Protein AF-A0A7T8KH53-F1 (afdb_monomer)

Organism: Caligus rogercresseyi (NCBI:txid217165)

Mean predicted aligned error: 12.54 Å

Structure (mmCIF, N/CA/C/O backbone):
data_AF-A0A7T8KH53-F1
#
_entry.id   AF-A0A7T8KH53-F1
#
loop_
_atom_site.group_PDB
_atom_site.id
_atom_site.type_symbol
_atom_site.label_atom_id
_atom_site.label_alt_id
_atom_site.label_comp_id
_atom_site.label_asym_id
_atom_site.label_entity_id
_atom_site.label_seq_id
_atom_site.pdbx_PDB_ins_code
_atom_site.Cartn_x
_atom_site.Cartn_y
_atom_site.Cartn_z
_atom_site.occupancy
_atom_site.B_iso_or_equiv
_atom_site.auth_seq_id
_atom_site.auth_comp_id
_atom_site.auth_asym_id
_atom_site.auth_atom_id
_atom_site.pdbx_PDB_model_num
ATOM 1 N N . MET A 1 1 ? 14.281 16.843 -13.886 1.00 49.25 1 MET A N 1
ATOM 2 C CA . MET A 1 1 ? 14.155 15.600 -13.097 1.00 49.25 1 MET A CA 1
ATOM 3 C C . MET A 1 1 ? 15.236 14.638 -13.571 1.00 49.25 1 MET A C 1
ATOM 5 O O . MET A 1 1 ? 15.141 14.172 -14.698 1.00 49.25 1 MET A O 1
ATOM 9 N N . GLN A 1 2 ? 16.293 14.413 -12.788 1.00 57.62 2 GLN A N 1
ATOM 10 C CA . GLN A 1 2 ? 17.301 13.381 -13.072 1.00 57.62 2 GLN A CA 1
ATOM 11 C C . GLN A 1 2 ? 17.105 12.247 -12.063 1.00 57.62 2 GLN A C 1
ATOM 13 O O . GLN A 1 2 ? 17.043 12.505 -10.863 1.00 57.62 2 GLN A O 1
ATOM 18 N N . LEU A 1 3 ? 16.961 11.013 -12.547 1.00 56.81 3 LEU A N 1
ATOM 19 C CA . LEU A 1 3 ? 16.919 9.825 -11.695 1.00 56.81 3 LEU A CA 1
ATOM 20 C C . LEU A 1 3 ? 18.320 9.567 -11.130 1.00 56.81 3 LEU A C 1
ATOM 22 O O . LEU A 1 3 ? 19.301 9.596 -11.881 1.00 56.81 3 LEU A O 1
ATOM 26 N N . LYS A 1 4 ? 18.409 9.313 -9.819 1.00 69.56 4 LYS A N 1
ATOM 27 C CA . LYS A 1 4 ? 19.651 8.847 -9.187 1.00 69.56 4 LYS A CA 1
ATOM 28 C C . LYS A 1 4 ? 20.097 7.531 -9.833 1.00 69.56 4 LYS A C 1
ATOM 30 O O . LYS A 1 4 ? 19.273 6.772 -10.342 1.00 69.56 4 LYS A O 1
ATOM 35 N N . GLU A 1 5 ? 21.400 7.261 -9.819 1.00 64.56 5 GLU A N 1
ATOM 36 C CA . GLU A 1 5 ? 21.990 6.095 -10.498 1.00 64.56 5 GLU A CA 1
ATOM 37 C C . GLU A 1 5 ? 21.443 4.748 -10.023 1.00 64.56 5 GLU A C 1
ATOM 39 O O . GLU A 1 5 ? 21.318 3.822 -10.820 1.00 64.56 5 GLU A O 1
ATOM 44 N N . GLU A 1 6 ? 21.008 4.688 -8.769 1.00 61.25 6 GLU A N 1
ATOM 45 C CA . GLU A 1 6 ? 20.361 3.534 -8.142 1.00 61.25 6 GLU A CA 1
ATOM 46 C C . GLU A 1 6 ? 18.960 3.202 -8.693 1.00 61.25 6 GLU A C 1
ATOM 48 O O . GLU A 1 6 ? 18.494 2.081 -8.524 1.00 61.25 6 GLU A O 1
ATOM 53 N N . PHE A 1 7 ? 18.315 4.120 -9.425 1.00 59.84 7 PHE A N 1
ATOM 54 C CA . PHE A 1 7 ? 16.985 3.922 -10.023 1.00 59.84 7 PHE A CA 1
ATOM 55 C C . PHE A 1 7 ? 17.012 3.760 -11.551 1.00 59.84 7 PHE A C 1
ATOM 57 O O . PHE A 1 7 ? 15.979 3.877 -12.211 1.00 59.84 7 PHE A O 1
ATOM 64 N N . ARG A 1 8 ? 18.188 3.520 -12.149 1.00 66.19 8 ARG A N 1
ATOM 65 C CA . ARG A 1 8 ? 18.314 3.322 -13.607 1.00 66.19 8 ARG A CA 1
ATOM 66 C C . ARG A 1 8 ? 17.876 1.934 -14.082 1.00 66.19 8 ARG A C 1
ATOM 68 O O . ARG A 1 8 ? 17.735 1.731 -15.285 1.00 66.19 8 ARG A O 1
ATOM 75 N N . THR A 1 9 ? 17.646 0.992 -13.172 1.00 75.69 9 THR A N 1
ATOM 76 C CA . THR A 1 9 ? 17.060 -0.316 -13.479 1.00 75.69 9 THR A CA 1
ATOM 77 C C . THR A 1 9 ? 15.564 -0.303 -13.181 1.00 75.69 9 THR A C 1
ATOM 79 O O . THR A 1 9 ? 15.124 0.204 -12.148 1.00 75.69 9 THR A O 1
ATOM 82 N N . TYR A 1 10 ? 14.774 -0.870 -14.098 1.00 78.12 10 TYR A N 1
ATOM 83 C CA . TYR A 1 10 ? 13.314 -0.918 -13.978 1.00 78.12 10 TYR A CA 1
ATOM 84 C C . TYR A 1 10 ? 12.874 -1.549 -12.650 1.00 78.12 10 TYR A C 1
ATOM 86 O O . TYR A 1 10 ? 12.017 -0.993 -11.970 1.00 78.12 10 TYR A O 1
ATOM 94 N N . ASP A 1 11 ? 13.517 -2.643 -12.232 1.00 75.94 11 ASP A N 1
ATOM 95 C CA . ASP A 1 11 ? 13.201 -3.331 -10.977 1.00 75.94 11 ASP A CA 1
ATOM 96 C C . ASP A 1 11 ? 13.425 -2.466 -9.730 1.00 75.94 11 ASP A C 1
ATOM 98 O O . ASP A 1 11 ? 12.620 -2.512 -8.801 1.00 75.94 11 ASP A O 1
ATOM 102 N N . ALA A 1 12 ? 14.490 -1.657 -9.696 1.00 75.81 12 ALA A N 1
ATOM 103 C CA . ALA A 1 12 ? 14.778 -0.793 -8.552 1.00 75.81 12 ALA A CA 1
ATOM 104 C C . ALA A 1 12 ? 13.771 0.357 -8.457 1.00 75.81 12 ALA A C 1
ATOM 106 O O . ALA A 1 12 ? 13.210 0.608 -7.391 1.00 75.81 12 ALA A O 1
ATOM 107 N N . LEU A 1 13 ? 13.481 1.008 -9.587 1.00 82.44 13 LEU A N 1
ATOM 108 C CA . LEU A 1 13 ? 12.489 2.079 -9.638 1.00 82.44 13 LEU A CA 1
ATOM 109 C C . LEU A 1 13 ? 11.079 1.559 -9.331 1.00 82.44 13 LEU A C 1
ATOM 111 O O . LEU A 1 13 ? 10.314 2.222 -8.634 1.00 82.44 13 LEU A O 1
ATOM 115 N N . ARG A 1 14 ? 10.729 0.368 -9.828 1.00 82.94 14 ARG A N 1
ATOM 116 C CA . ARG A 1 14 ? 9.413 -0.226 -9.595 1.00 82.94 14 ARG A CA 1
ATOM 117 C C . ARG A 1 14 ? 9.222 -0.625 -8.135 1.00 82.94 14 ARG A C 1
ATOM 119 O O . ARG A 1 14 ? 8.161 -0.354 -7.584 1.00 82.94 14 ARG A O 1
ATOM 126 N N . ARG A 1 15 ? 10.245 -1.196 -7.490 1.00 81.06 15 ARG A N 1
ATOM 127 C CA . ARG A 1 15 ? 10.205 -1.482 -6.047 1.00 81.06 15 ARG A CA 1
ATOM 128 C C . ARG A 1 15 ? 10.028 -0.217 -5.217 1.00 81.06 15 ARG A C 1
ATOM 130 O O . ARG A 1 15 ? 9.221 -0.224 -4.296 1.00 81.06 15 ARG A O 1
ATO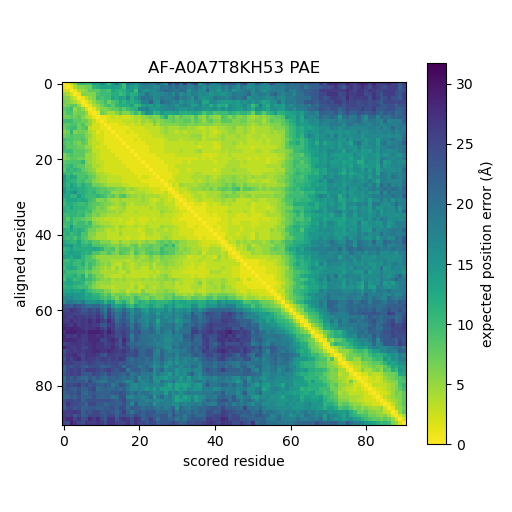M 137 N N . GLU A 1 16 ? 10.738 0.855 -5.560 1.00 82.81 16 GLU A N 1
ATOM 138 C CA . GLU A 1 16 ? 10.605 2.147 -4.880 1.00 82.81 16 GLU A CA 1
ATOM 139 C C . GLU A 1 16 ? 9.193 2.724 -5.042 1.00 82.81 16 GLU A C 1
ATOM 141 O O . GLU A 1 16 ? 8.565 3.145 -4.074 1.00 82.81 16 GLU A O 1
ATOM 146 N N . HIS A 1 17 ? 8.657 2.679 -6.261 1.00 87.50 17 HIS A N 1
ATOM 147 C CA . HIS A 1 17 ? 7.297 3.118 -6.549 1.00 87.50 17 HIS A CA 1
ATOM 148 C C . HIS A 1 17 ? 6.247 2.317 -5.761 1.00 87.50 17 HIS A C 1
ATOM 150 O O . HIS A 1 17 ? 5.371 2.903 -5.125 1.00 87.50 17 HIS A O 1
ATOM 156 N N . ASP A 1 18 ? 6.343 0.984 -5.761 1.00 86.81 18 ASP A N 1
ATOM 157 C CA . ASP A 1 18 ? 5.430 0.128 -5.000 1.00 86.81 18 ASP A CA 1
ATOM 158 C C . ASP A 1 18 ? 5.527 0.403 -3.492 1.00 86.81 18 ASP A C 1
ATOM 160 O O . ASP A 1 18 ? 4.505 0.499 -2.813 1.00 86.81 18 ASP A O 1
ATOM 164 N N . MET A 1 19 ? 6.747 0.571 -2.971 1.00 83.62 19 MET A N 1
ATOM 165 C CA . MET A 1 19 ? 6.993 0.888 -1.564 1.00 83.62 19 MET A CA 1
ATOM 166 C C . MET A 1 19 ? 6.347 2.216 -1.164 1.00 83.62 19 MET A C 1
ATOM 168 O O . MET A 1 19 ? 5.672 2.272 -0.138 1.00 83.62 19 MET A O 1
ATOM 172 N N . GLN A 1 20 ? 6.472 3.260 -1.989 1.00 86.25 20 GLN A N 1
ATOM 173 C CA . GLN A 1 20 ? 5.831 4.551 -1.727 1.00 86.25 20 GLN A CA 1
ATOM 174 C C . GLN A 1 20 ? 4.303 4.444 -1.710 1.00 86.25 20 GLN A C 1
ATOM 176 O O . GLN A 1 20 ? 3.657 5.025 -0.839 1.00 86.25 20 GLN A O 1
ATOM 181 N N . ILE A 1 21 ? 3.705 3.668 -2.618 1.00 87.50 21 ILE A N 1
ATOM 182 C CA . ILE A 1 21 ? 2.251 3.457 -2.622 1.00 87.50 21 ILE A CA 1
ATOM 183 C C . ILE A 1 21 ? 1.798 2.733 -1.346 1.00 87.50 21 ILE A C 1
ATOM 185 O O . ILE A 1 21 ? 0.815 3.141 -0.721 1.00 87.50 21 ILE A O 1
ATOM 189 N N . VAL A 1 22 ? 2.514 1.680 -0.938 1.00 84.69 22 VAL A N 1
ATOM 190 C CA . VAL A 1 22 ? 2.210 0.933 0.292 1.00 84.69 22 VAL A CA 1
ATOM 191 C C . VAL A 1 22 ? 2.360 1.825 1.523 1.00 84.69 22 VAL A C 1
ATOM 193 O O . VAL A 1 22 ? 1.518 1.774 2.422 1.00 84.69 22 VAL A O 1
ATOM 196 N N . GLN A 1 23 ? 3.384 2.679 1.552 1.00 82.19 23 GLN A N 1
ATOM 197 C CA . GLN A 1 23 ? 3.601 3.642 2.625 1.00 82.19 23 GLN A CA 1
ATOM 198 C C . GLN A 1 23 ? 2.443 4.642 2.722 1.00 82.19 23 GLN A C 1
ATOM 200 O O . GLN A 1 23 ? 1.867 4.785 3.796 1.00 82.19 23 GLN A O 1
ATOM 205 N N . ILE A 1 24 ? 2.024 5.255 1.609 1.00 83.88 24 ILE A N 1
ATOM 206 C CA . ILE A 1 24 ? 0.885 6.189 1.580 1.00 83.88 24 ILE A CA 1
ATOM 207 C C . ILE A 1 24 ? -0.400 5.501 2.053 1.00 83.88 24 ILE A C 1
ATOM 209 O O . ILE A 1 24 ? -1.162 6.071 2.834 1.00 83.88 24 ILE A O 1
ATOM 213 N N . ALA A 1 25 ? -0.655 4.268 1.608 1.00 83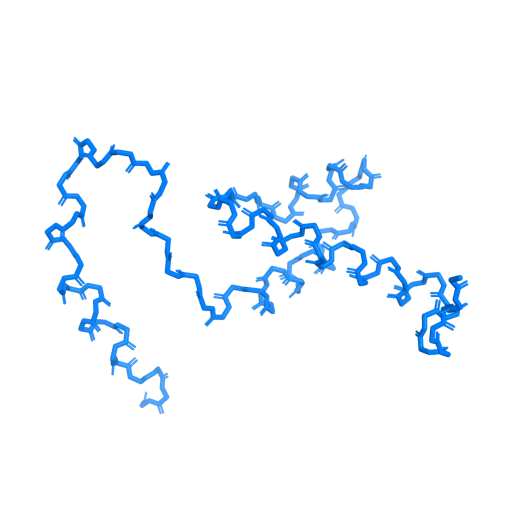.56 25 ALA A N 1
ATOM 214 C CA . ALA A 1 25 ? -1.812 3.501 2.058 1.00 83.56 25 ALA A CA 1
ATOM 215 C C . ALA A 1 25 ? -1.752 3.212 3.566 1.00 83.56 25 ALA A C 1
ATOM 217 O O . ALA A 1 25 ? -2.752 3.383 4.263 1.00 83.56 25 ALA A O 1
ATOM 218 N N . THR A 1 26 ? -0.576 2.853 4.081 1.00 78.31 26 THR A N 1
ATOM 219 C CA . THR A 1 26 ? -0.352 2.603 5.512 1.00 78.31 26 THR A CA 1
ATOM 220 C C . THR A 1 26 ? -0.546 3.877 6.340 1.00 78.31 26 THR A C 1
ATOM 222 O O . THR A 1 26 ? -1.257 3.846 7.343 1.00 78.31 26 THR A O 1
ATOM 225 N N . GLU A 1 27 ? -0.006 5.013 5.893 1.00 79.00 27 GLU A N 1
ATOM 226 C CA . GLU A 1 27 ? -0.195 6.338 6.506 1.00 79.00 27 GLU A CA 1
ATOM 227 C C . GLU A 1 27 ? -1.663 6.795 6.456 1.00 79.00 27 GLU A C 1
ATOM 229 O O . GLU A 1 27 ? -2.169 7.416 7.392 1.00 79.00 27 GLU A O 1
ATOM 234 N N . ALA A 1 28 ? -2.388 6.435 5.394 1.00 77.50 28 ALA A N 1
ATOM 235 C CA . ALA A 1 28 ? -3.825 6.661 5.281 1.00 77.50 28 ALA A CA 1
ATOM 236 C C . ALA A 1 28 ? -4.667 5.718 6.167 1.00 77.50 28 ALA A C 1
ATOM 238 O O . ALA A 1 28 ? -5.876 5.936 6.294 1.00 77.50 28 ALA A O 1
ATOM 239 N N . GLY A 1 29 ? -4.052 4.702 6.786 1.00 73.31 29 GLY A N 1
ATOM 240 C CA . GLY A 1 29 ? -4.712 3.694 7.618 1.00 73.31 29 GLY A CA 1
ATOM 241 C C . GLY A 1 29 ? -5.378 2.558 6.831 1.00 73.31 29 GLY A C 1
ATOM 242 O O . GLY A 1 29 ? -6.196 1.827 7.387 1.00 73.31 29 GLY A O 1
ATOM 243 N N . LEU A 1 30 ? -5.058 2.398 5.544 1.00 78.44 30 LEU A N 1
ATOM 244 C CA . LEU A 1 30 ? -5.565 1.324 4.693 1.00 78.44 30 LEU A CA 1
ATOM 245 C C . LEU A 1 30 ? -4.705 0.070 4.869 1.00 78.44 30 LEU A C 1
ATOM 247 O O . LEU A 1 30 ? -3.533 0.043 4.496 1.00 78.44 30 LEU A O 1
ATOM 251 N N . ARG A 1 31 ? -5.299 -1.001 5.403 1.00 78.75 31 ARG A N 1
ATOM 252 C CA . ARG A 1 31 ? -4.656 -2.320 5.465 1.00 78.75 31 ARG A CA 1
ATOM 253 C C . ARG A 1 31 ? -5.128 -3.181 4.301 1.00 78.75 31 ARG A C 1
ATOM 255 O O . ARG A 1 31 ? -6.247 -3.682 4.314 1.00 78.75 31 ARG A O 1
ATOM 262 N N . ILE A 1 32 ? -4.265 -3.332 3.303 1.00 83.31 32 ILE A N 1
ATOM 263 C CA . ILE A 1 32 ? -4.506 -4.132 2.097 1.00 83.31 32 ILE A CA 1
ATOM 264 C C . ILE A 1 32 ? -3.593 -5.361 2.151 1.00 83.31 32 ILE A C 1
ATOM 266 O O . ILE A 1 32 ? -2.414 -5.250 2.498 1.00 83.31 32 ILE A O 1
ATOM 270 N N . ALA A 1 33 ? -4.137 -6.538 1.843 1.00 83.69 33 ALA A N 1
ATOM 271 C CA . ALA A 1 33 ? -3.390 -7.791 1.908 1.00 83.69 33 ALA A CA 1
ATOM 272 C C . ALA A 1 33 ? -2.389 -7.938 0.733 1.00 83.69 33 ALA A C 1
ATOM 274 O O . ALA A 1 33 ? -2.605 -7.357 -0.334 1.00 83.69 33 ALA A O 1
ATOM 275 N N . PRO A 1 34 ? -1.288 -8.707 0.883 1.00 81.31 34 PRO A N 1
ATOM 276 C CA . PRO A 1 34 ? -0.254 -8.831 -0.154 1.00 81.31 34 PRO A CA 1
ATOM 277 C C . PRO A 1 34 ? -0.769 -9.350 -1.508 1.00 81.31 34 PRO A C 1
ATOM 279 O O . PRO A 1 34 ? -0.272 -8.966 -2.563 1.00 81.31 34 PRO A O 1
ATOM 282 N N . ASP A 1 35 ? -1.771 -10.226 -1.487 1.00 83.81 35 ASP A N 1
ATOM 283 C CA . ASP A 1 35 ? -2.465 -10.744 -2.669 1.00 83.81 35 ASP A CA 1
ATOM 284 C C . ASP A 1 35 ? -3.344 -9.680 -3.343 1.00 83.81 35 ASP A C 1
ATOM 286 O O . ASP A 1 35 ? -3.346 -9.574 -4.569 1.00 83.81 35 ASP A O 1
ATOM 290 N N . GLN A 1 36 ? -4.026 -8.840 -2.558 1.00 87.62 36 GLN A N 1
ATOM 291 C CA . GLN A 1 36 ? -4.818 -7.723 -3.080 1.00 87.62 36 GLN A CA 1
ATOM 292 C C . GLN A 1 36 ? -3.936 -6.661 -3.732 1.00 87.62 36 GLN A C 1
ATOM 294 O O . GLN A 1 36 ? -4.272 -6.147 -4.791 1.00 87.62 36 GLN A O 1
ATOM 299 N N . TRP A 1 37 ? -2.789 -6.365 -3.134 1.00 88.81 37 TRP A N 1
ATOM 300 C CA . TRP A 1 37 ? -1.789 -5.470 -3.705 1.00 88.81 37 TRP A CA 1
ATOM 301 C C . TRP A 1 37 ? -1.181 -5.999 -5.005 1.00 88.81 37 TRP A C 1
ATOM 303 O O . TRP A 1 37 ? -1.013 -5.230 -5.948 1.00 88.81 37 TRP A O 1
ATOM 313 N N . SER A 1 38 ? -0.877 -7.301 -5.073 1.00 87.44 38 SER A N 1
ATOM 314 C CA . SER A 1 38 ? -0.430 -7.949 -6.313 1.00 87.44 38 SER A CA 1
ATOM 315 C C . SER A 1 38 ? -1.474 -7.752 -7.420 1.00 87.44 38 SER A C 1
ATOM 317 O O . SER A 1 38 ? -1.148 -7.291 -8.511 1.00 87.44 38 SER A O 1
ATOM 319 N N . SER A 1 39 ? -2.752 -7.973 -7.105 1.00 87.38 39 SER A N 1
ATOM 320 C CA . SER A 1 39 ? -3.853 -7.736 -8.044 1.00 87.38 39 SER A CA 1
ATOM 321 C C . SER A 1 39 ? -4.001 -6.252 -8.420 1.00 87.38 39 SER A C 1
ATOM 323 O O . SER A 1 39 ? -4.191 -5.919 -9.586 1.00 87.38 39 SER A O 1
ATOM 325 N N . LEU A 1 40 ? -3.843 -5.337 -7.461 1.00 88.31 40 LEU A N 1
ATOM 326 C CA . LEU A 1 40 ? -4.042 -3.897 -7.655 1.00 88.31 40 LEU A CA 1
ATOM 327 C C . LEU A 1 40 ? -2.921 -3.236 -8.470 1.00 88.31 40 LEU A C 1
ATOM 329 O O . LEU A 1 40 ? -3.198 -2.369 -9.295 1.00 88.31 40 LEU A O 1
ATOM 333 N N . LEU A 1 41 ? -1.665 -3.631 -8.246 1.00 86.56 41 LEU A N 1
ATOM 334 C CA . LEU A 1 41 ? -0.497 -3.027 -8.898 1.00 86.56 41 LEU A CA 1
ATOM 335 C C . LEU A 1 41 ? -0.060 -3.765 -10.168 1.00 86.56 41 LEU A C 1
ATOM 337 O O . LEU A 1 41 ? 0.545 -3.144 -11.048 1.00 86.56 41 LEU A O 1
ATOM 341 N N . TYR A 1 42 ? -0.343 -5.066 -10.257 1.00 85.62 42 TYR A N 1
ATOM 342 C CA . TYR A 1 42 ? 0.156 -5.939 -11.324 1.00 85.62 42 TYR A CA 1
ATOM 343 C C . TYR A 1 42 ? -0.939 -6.727 -12.053 1.00 85.62 42 TYR A C 1
ATOM 345 O O . TYR A 1 42 ? -0.672 -7.270 -13.121 1.00 85.62 42 TYR A O 1
ATOM 353 N N . GLY A 1 43 ? -2.172 -6.780 -11.536 1.00 87.81 43 GLY A N 1
ATOM 354 C CA . GLY A 1 43 ? -3.257 -7.564 -12.141 1.00 87.81 43 GLY A CA 1
ATOM 355 C C . GLY A 1 43 ? -3.062 -9.080 -12.035 1.00 87.81 43 GLY A C 1
ATOM 356 O O . GLY A 1 43 ? -3.777 -9.836 -12.690 1.00 87.81 43 GLY A O 1
ATOM 357 N N . ASP A 1 44 ? -2.101 -9.533 -11.225 1.00 88.25 44 ASP A N 1
ATOM 358 C CA . ASP A 1 44 ? -1.755 -10.940 -11.041 1.00 88.25 44 ASP A CA 1
ATOM 359 C C . ASP A 1 44 ? -1.558 -11.288 -9.558 1.00 88.25 44 ASP A C 1
ATOM 361 O O . ASP A 1 44 ? -1.616 -10.428 -8.681 1.00 88.25 44 ASP A O 1
ATOM 365 N N . THR A 1 45 ? -1.309 -12.563 -9.261 1.00 81.69 45 THR A N 1
ATOM 366 C CA . THR A 1 45 ? -0.948 -13.042 -7.913 1.00 81.69 45 THR A CA 1
ATOM 367 C C . THR A 1 45 ? 0.527 -13.431 -7.791 1.00 81.69 45 THR A C 1
ATOM 369 O O . THR A 1 45 ? 0.930 -14.004 -6.778 1.00 81.69 45 THR A O 1
ATOM 372 N N . HIS A 1 46 ? 1.337 -13.173 -8.821 1.00 81.81 46 HIS A N 1
ATOM 373 C CA . HIS A 1 46 ? 2.731 -13.612 -8.883 1.00 81.81 46 HIS A CA 1
ATOM 374 C C . HIS A 1 46 ? 3.642 -12.711 -8.036 1.00 81.81 46 HIS A C 1
ATOM 376 O O . HIS A 1 46 ? 4.610 -13.178 -7.438 1.00 81.81 46 HIS A O 1
ATOM 382 N N . HIS A 1 47 ? 3.273 -11.438 -7.886 1.00 82.69 47 HIS A N 1
ATOM 383 C CA . HIS A 1 47 ? 4.020 -10.441 -7.114 1.00 82.69 47 HIS A CA 1
ATOM 384 C C . HIS A 1 47 ? 3.662 -10.423 -5.617 1.00 82.69 47 HIS A C 1
ATOM 386 O O . HIS A 1 47 ? 4.124 -9.560 -4.866 1.00 82.69 47 HIS A O 1
ATOM 392 N N . LYS A 1 48 ? 2.891 -11.413 -5.146 1.00 83.81 48 LYS A N 1
ATOM 393 C CA . LYS A 1 48 ? 2.495 -11.558 -3.737 1.00 83.81 48 LYS A CA 1
ATOM 394 C C . LYS A 1 48 ? 3.695 -11.613 -2.786 1.00 83.81 48 LYS A C 1
ATOM 396 O O . LYS A 1 48 ? 3.656 -10.985 -1.733 1.00 83.81 48 LYS A O 1
ATOM 401 N N . SER A 1 49 ? 4.747 -12.357 -3.132 1.00 83.56 49 SER A N 1
ATOM 402 C CA . SER A 1 49 ? 5.935 -12.509 -2.273 1.00 83.56 49 SER A CA 1
ATOM 403 C C . SER A 1 49 ? 6.725 -11.204 -2.149 1.00 83.56 49 SER A C 1
ATOM 405 O O . SER A 1 49 ? 7.104 -10.818 -1.045 1.00 83.56 49 SER A O 1
ATOM 407 N N . GLN A 1 50 ? 6.909 -10.488 -3.264 1.00 82.44 50 GLN A N 1
ATOM 408 C CA . GLN A 1 50 ? 7.523 -9.160 -3.287 1.00 82.44 50 GLN A CA 1
ATOM 409 C C . GLN A 1 50 ? 6.742 -8.197 -2.396 1.00 82.44 50 GLN A C 1
ATOM 411 O O . GLN A 1 50 ? 7.319 -7.515 -1.554 1.00 82.44 50 GLN A O 1
ATOM 416 N N . MET A 1 51 ? 5.421 -8.194 -2.533 1.00 84.19 51 MET A N 1
ATOM 417 C CA . MET A 1 51 ? 4.560 -7.340 -1.734 1.00 84.19 51 MET A CA 1
ATOM 418 C C . MET A 1 51 ? 4.565 -7.698 -0.249 1.00 84.19 51 MET A C 1
ATOM 420 O O . MET A 1 51 ? 4.529 -6.817 0.603 1.00 84.19 51 MET A O 1
ATOM 424 N N . GLN A 1 52 ? 4.643 -8.987 0.079 1.00 81.75 52 GLN A N 1
ATOM 425 C CA . GLN A 1 52 ? 4.753 -9.439 1.461 1.00 81.75 52 GLN A CA 1
ATOM 426 C C . GLN A 1 52 ? 6.023 -8.889 2.120 1.00 81.75 52 GLN A C 1
ATOM 428 O O . GLN A 1 52 ? 5.951 -8.409 3.246 1.00 81.75 52 GLN A O 1
ATOM 433 N N . ILE A 1 53 ? 7.155 -8.887 1.408 1.00 80.38 53 ILE A N 1
ATOM 434 C CA . ILE A 1 53 ? 8.402 -8.285 1.900 1.00 80.38 53 ILE A CA 1
ATOM 435 C C . ILE A 1 53 ? 8.240 -6.770 2.080 1.00 80.38 53 ILE A C 1
ATOM 437 O O . ILE A 1 53 ? 8.597 -6.256 3.136 1.00 80.38 53 ILE A O 1
ATOM 441 N N . ILE A 1 54 ? 7.666 -6.064 1.098 1.00 80.50 54 ILE A N 1
ATOM 442 C CA . ILE A 1 54 ? 7.435 -4.608 1.177 1.00 80.50 54 ILE A CA 1
ATOM 443 C C . ILE A 1 54 ? 6.573 -4.265 2.399 1.00 80.50 54 ILE A C 1
ATOM 445 O O . ILE A 1 54 ? 6.937 -3.393 3.186 1.00 80.50 54 ILE A O 1
ATOM 449 N N . LEU A 1 55 ? 5.480 -5.004 2.607 1.00 76.69 55 LEU A N 1
ATOM 450 C CA . LEU A 1 55 ?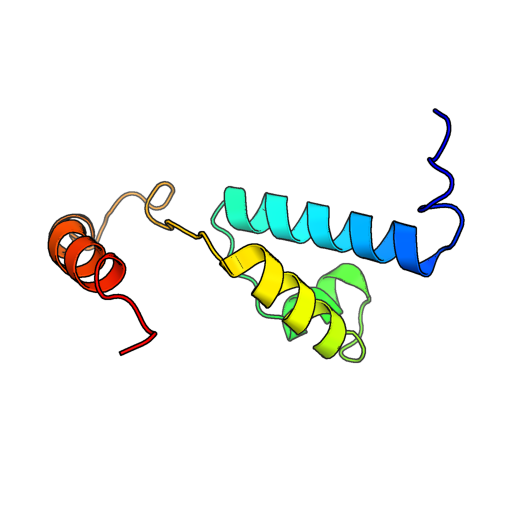 4.597 -4.833 3.757 1.00 76.69 55 LEU A CA 1
ATOM 451 C C . LEU A 1 55 ? 5.306 -5.113 5.082 1.00 76.69 55 LEU A C 1
ATOM 453 O O . LEU A 1 55 ? 5.111 -4.366 6.036 1.00 76.69 55 LEU A O 1
ATOM 457 N N . SER A 1 56 ? 6.134 -6.159 5.155 1.00 74.38 56 SER A N 1
ATOM 458 C CA . SER A 1 56 ? 6.929 -6.462 6.350 1.00 74.38 56 SER A CA 1
ATOM 459 C C . SER A 1 56 ? 7.937 -5.359 6.678 1.00 74.38 56 SER A C 1
ATOM 461 O O . SER A 1 56 ? 8.139 -5.068 7.853 1.00 74.38 56 SER A O 1
ATOM 463 N N . VAL A 1 57 ? 8.529 -4.716 5.666 1.00 69.94 57 VAL A N 1
ATOM 464 C CA . VAL A 1 57 ? 9.441 -3.575 5.853 1.00 69.94 57 VAL A CA 1
ATOM 465 C C . VAL A 1 57 ? 8.680 -2.328 6.319 1.00 69.94 57 VAL A C 1
ATOM 467 O O . VAL A 1 57 ? 9.139 -1.637 7.225 1.00 69.94 57 VAL A O 1
ATOM 470 N N . SER A 1 58 ? 7.493 -2.054 5.766 1.00 64.38 58 SER A N 1
ATOM 471 C CA . SER A 1 58 ? 6.683 -0.883 6.141 1.00 64.38 58 SER A CA 1
ATOM 472 C C . SER A 1 58 ? 5.901 -1.047 7.453 1.00 64.38 58 SER A C 1
ATOM 474 O O . SER A 1 58 ? 5.508 -0.061 8.072 1.00 64.38 58 SER A O 1
ATOM 476 N N . ALA A 1 59 ? 5.641 -2.281 7.895 1.00 58.28 59 ALA A N 1
ATOM 477 C CA . ALA A 1 59 ? 4.828 -2.565 9.081 1.00 58.28 59 ALA A CA 1
ATOM 478 C C . ALA A 1 59 ? 5.553 -2.323 10.419 1.00 58.28 59 ALA A C 1
ATOM 480 O O . ALA A 1 59 ? 4.902 -2.387 11.463 1.00 58.28 59 ALA A O 1
ATOM 481 N N . GLY A 1 60 ? 6.855 -2.011 10.403 1.00 49.91 60 GLY A N 1
ATOM 482 C CA . GLY A 1 60 ? 7.688 -1.838 11.600 1.00 49.91 60 GLY A CA 1
ATOM 483 C C . GLY A 1 60 ? 7.242 -0.750 12.589 1.00 49.91 60 GLY A C 1
ATOM 484 O O . GLY A 1 60 ? 7.748 -0.720 13.704 1.00 49.91 60 GLY A O 1
ATOM 485 N N . THR A 1 61 ? 6.290 0.123 12.238 1.00 46.94 61 THR A N 1
ATOM 486 C CA . THR A 1 61 ? 5.869 1.265 13.082 1.00 46.94 61 THR A CA 1
ATOM 487 C C . THR A 1 61 ? 4.382 1.644 12.949 1.00 46.94 61 THR A C 1
ATOM 489 O O . THR A 1 61 ? 4.001 2.805 13.091 1.00 46.94 61 THR A O 1
ATOM 492 N N . SER A 1 62 ? 3.479 0.697 12.672 1.00 44.78 62 SER A N 1
ATOM 493 C CA . SER A 1 62 ? 2.057 1.036 12.464 1.00 44.78 62 SER A CA 1
ATOM 494 C C . SER A 1 62 ? 1.258 1.244 13.765 1.00 44.78 62 SER A C 1
ATOM 496 O O . SER A 1 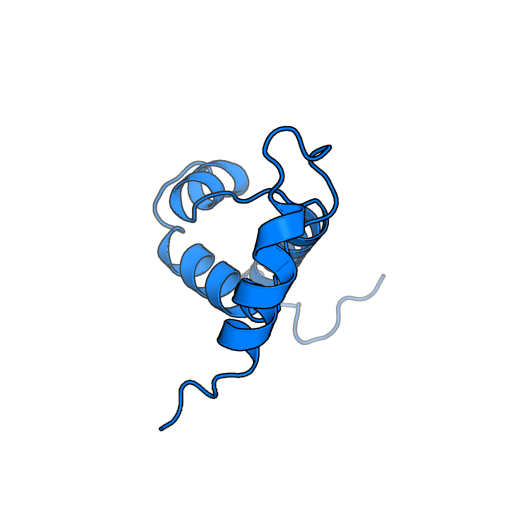62 ? 0.520 0.358 14.201 1.00 44.78 62 SER A O 1
ATOM 498 N N . HIS A 1 63 ? 1.303 2.462 14.315 1.00 42.97 63 HIS A N 1
ATOM 499 C CA . HIS A 1 63 ? 0.302 2.988 15.255 1.00 42.97 63 HIS A CA 1
ATOM 500 C C . HIS A 1 63 ? -1.006 3.293 14.502 1.00 42.97 63 HIS A C 1
ATOM 502 O O . HIS A 1 63 ? -1.247 4.391 14.011 1.00 42.97 63 HIS A O 1
ATOM 508 N N . CYS A 1 64 ? -1.870 2.291 14.383 1.00 45.16 64 CYS A N 1
ATOM 509 C CA . CYS A 1 64 ? -3.146 2.371 13.673 1.00 45.16 64 CYS A CA 1
ATOM 510 C C . CYS A 1 64 ? -4.294 2.712 14.646 1.00 45.16 64 CYS A C 1
ATOM 512 O O . CYS A 1 64 ? -5.097 1.845 14.976 1.00 45.16 64 CYS A O 1
ATOM 514 N N . VAL A 1 65 ? -4.385 3.960 15.127 1.00 46.41 65 VAL A N 1
ATOM 515 C CA . VAL A 1 65 ? -5.589 4.467 15.832 1.00 46.41 65 VAL A CA 1
ATOM 516 C C . VAL A 1 65 ? -5.772 5.970 15.579 1.00 46.41 65 VAL A C 1
ATOM 518 O O . VAL A 1 65 ? -5.618 6.773 16.500 1.00 46.41 65 VAL A O 1
ATOM 521 N N . THR A 1 66 ? -6.059 6.398 14.345 1.00 47.28 66 THR A N 1
ATOM 522 C CA . THR A 1 66 ? -6.384 7.824 14.099 1.00 47.28 66 THR A CA 1
ATOM 523 C C . THR A 1 66 ? -7.511 8.104 13.105 1.00 47.28 66 THR A C 1
ATOM 525 O O . THR A 1 66 ? -8.013 9.224 13.116 1.00 47.28 66 THR A O 1
ATOM 528 N N . LYS A 1 67 ? -7.978 7.147 12.283 1.00 48.22 67 LYS A N 1
ATOM 529 C CA . LYS A 1 67 ? -8.927 7.473 11.192 1.00 48.22 67 LYS A CA 1
ATOM 530 C C . LYS A 1 67 ? -10.198 6.628 11.102 1.00 48.22 67 LYS A C 1
ATOM 532 O O . LYS A 1 67 ? -10.850 6.581 10.064 1.00 48.22 67 LYS A O 1
ATOM 537 N N . THR A 1 68 ? -10.609 6.023 12.207 1.00 42.75 68 THR A N 1
ATOM 538 C CA . THR A 1 68 ? -11.970 5.502 12.356 1.00 42.75 68 THR A CA 1
ATOM 539 C C . THR A 1 68 ? -12.501 6.089 13.647 1.00 42.75 68 THR A C 1
ATOM 541 O O . THR A 1 68 ? -11.951 5.807 14.707 1.00 42.75 68 THR A O 1
ATOM 544 N N . GLY A 1 69 ? -13.487 6.988 13.545 1.00 45.22 69 GLY A N 1
ATOM 545 C CA . GLY A 1 69 ? -14.167 7.547 14.710 1.00 45.22 69 GLY A CA 1
ATOM 546 C C . GLY A 1 69 ? -14.614 6.391 15.586 1.00 45.22 69 GLY A C 1
ATOM 547 O O . GLY A 1 69 ? -15.380 5.564 15.114 1.00 45.22 69 GLY A O 1
ATOM 548 N N . ASP A 1 70 ? -14.025 6.311 16.776 1.00 45.81 70 ASP A N 1
ATOM 549 C CA . ASP A 1 70 ? -14.042 5.187 17.706 1.00 45.81 70 ASP A CA 1
ATOM 550 C C . ASP A 1 70 ? -15.492 4.796 18.067 1.00 45.81 70 ASP A C 1
ATOM 552 O O . ASP A 1 70 ? -16.091 5.426 18.940 1.00 45.81 70 ASP A O 1
ATOM 556 N N . PRO A 1 71 ? -16.105 3.792 17.401 1.00 53.12 71 PRO A N 1
ATOM 557 C CA . PRO A 1 71 ? -17.470 3.373 17.701 1.00 53.12 71 PRO A CA 1
ATOM 558 C C . PRO A 1 71 ? -17.486 2.257 18.759 1.00 53.12 71 PRO A C 1
ATOM 560 O O . PRO A 1 71 ? -18.553 1.794 19.150 1.00 53.12 71 PRO A O 1
ATOM 563 N N . GLY A 1 72 ? -16.305 1.791 19.190 1.00 60.22 72 GLY A N 1
ATOM 564 C CA . GLY A 1 72 ? -16.110 0.553 19.945 1.00 60.22 72 GLY A CA 1
ATOM 565 C C . GLY A 1 72 ? -15.325 0.704 21.249 1.00 60.22 72 GLY A C 1
ATOM 566 O O . GLY A 1 72 ? -14.927 -0.313 21.806 1.00 60.22 72 GLY A O 1
ATOM 567 N N . LYS A 1 73 ? -15.072 1.930 21.730 1.00 60.12 73 LYS A N 1
ATOM 568 C CA . LYS A 1 73 ? -14.210 2.223 22.893 1.00 60.12 73 LYS A CA 1
ATOM 569 C C . LYS A 1 73 ? -12.799 1.628 22.780 1.00 60.12 73 LYS A C 1
ATOM 571 O O . LYS A 1 73 ? -12.166 1.298 23.779 1.00 60.12 73 LYS A O 1
ATOM 576 N N . LEU A 1 74 ? -12.253 1.538 21.569 1.00 58.47 74 LEU A N 1
ATOM 577 C CA . LEU A 1 74 ? -10.900 1.008 21.326 1.00 58.47 74 LEU A CA 1
ATOM 578 C C . LEU A 1 74 ? -9.808 1.896 21.947 1.00 58.47 74 LEU A C 1
ATOM 580 O O . LEU A 1 74 ? -8.697 1.445 22.214 1.00 58.47 74 LEU A O 1
ATOM 584 N N . THR A 1 75 ? -10.146 3.147 22.251 1.00 62.12 75 THR A N 1
ATOM 585 C CA . THR A 1 75 ? -9.321 4.064 23.040 1.00 62.12 75 THR A CA 1
ATOM 586 C C . THR A 1 75 ? -9.033 3.532 24.455 1.00 62.12 75 THR A C 1
ATOM 588 O O . THR A 1 75 ? -7.953 3.799 24.974 1.00 62.12 75 THR A O 1
ATOM 591 N N . GLU A 1 76 ? -9.921 2.731 25.064 1.0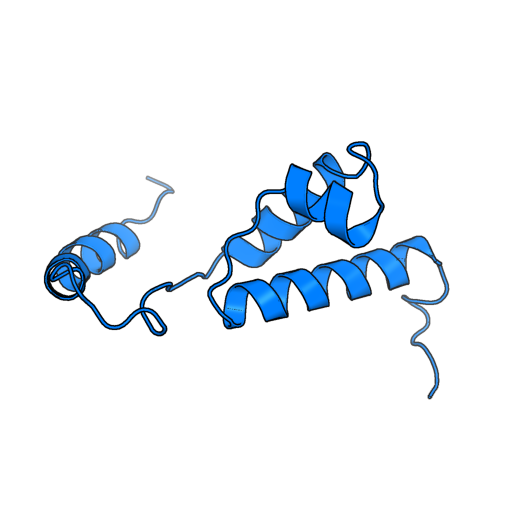0 67.19 76 GLU A N 1
ATOM 592 C CA . GLU A 1 76 ? -9.691 2.102 26.383 1.00 67.19 76 GLU A CA 1
ATOM 593 C C . GLU A 1 76 ? -8.642 0.974 26.330 1.00 67.19 76 GLU A C 1
ATOM 595 O O . GLU A 1 76 ? -8.027 0.658 27.344 1.00 67.19 76 GLU A O 1
ATOM 600 N N . LEU A 1 77 ? -8.379 0.407 25.146 1.00 63.75 77 LEU A N 1
ATOM 601 C CA . LEU A 1 77 ? -7.356 -0.626 24.924 1.00 63.75 77 LEU A CA 1
ATOM 602 C C . LEU A 1 77 ? -5.963 -0.045 24.644 1.00 63.75 77 LEU A C 1
ATOM 604 O O . LEU A 1 77 ? -4.982 -0.787 24.652 1.00 63.75 77 LEU A O 1
ATOM 608 N N . ARG A 1 78 ? -5.848 1.275 24.433 1.00 66.69 78 ARG A N 1
ATOM 609 C CA . ARG A 1 78 ? -4.554 1.964 24.283 1.00 66.69 78 ARG A CA 1
ATOM 610 C C . ARG A 1 78 ? -3.570 1.683 25.426 1.00 66.69 78 ARG A C 1
ATOM 612 O O . ARG A 1 78 ? -2.449 1.319 25.094 1.00 66.69 78 ARG A O 1
ATOM 619 N N . PRO A 1 79 ? -3.927 1.788 26.723 1.00 70.06 79 PRO A N 1
ATOM 620 C CA . PRO A 1 79 ? -2.990 1.476 27.807 1.00 70.06 79 PRO A CA 1
ATOM 621 C C . PRO A 1 79 ? -2.505 0.017 27.789 1.00 70.06 79 PRO A C 1
ATOM 623 O O . PRO A 1 79 ? -1.348 -0.244 28.100 1.00 70.06 79 PRO A O 1
ATOM 626 N N . SER A 1 80 ? -3.349 -0.938 27.385 1.00 69.50 80 SER A N 1
ATOM 627 C CA . SER A 1 80 ? -2.951 -2.348 27.257 1.00 69.50 80 SER A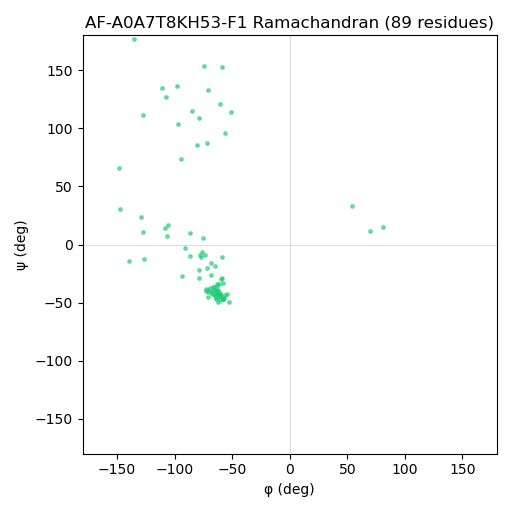 CA 1
ATOM 628 C C . SER A 1 80 ? -2.047 -2.597 26.045 1.00 69.50 80 SER A C 1
ATOM 630 O O . SER A 1 80 ? -1.111 -3.387 26.131 1.00 69.50 80 SER A O 1
ATOM 632 N N . LEU A 1 81 ? -2.310 -1.919 24.923 1.00 67.00 81 LEU A N 1
ATOM 633 C CA . LEU A 1 81 ? -1.476 -1.981 23.720 1.00 67.00 81 LEU A CA 1
ATOM 634 C C . LEU A 1 81 ? -0.113 -1.313 23.926 1.00 67.00 81 LEU A C 1
ATOM 636 O O . LEU A 1 81 ? 0.878 -1.827 23.425 1.00 67.00 81 LEU A O 1
ATOM 640 N N . ASP A 1 82 ? -0.058 -0.211 24.673 1.00 68.38 82 ASP A N 1
ATOM 641 C CA . ASP A 1 82 ? 1.184 0.481 25.033 1.00 68.38 82 ASP A CA 1
ATOM 642 C C . ASP A 1 82 ? 2.058 -0.387 25.950 1.00 68.38 82 ASP A C 1
ATOM 644 O O . ASP A 1 82 ? 3.247 -0.564 25.693 1.00 68.38 82 ASP A O 1
ATOM 648 N N . PHE A 1 83 ? 1.442 -1.048 26.941 1.00 73.50 83 PHE A N 1
ATOM 649 C CA . PHE A 1 83 ? 2.129 -2.036 27.774 1.00 73.50 83 PHE A CA 1
ATOM 650 C C . PHE A 1 83 ? 2.724 -3.177 26.939 1.00 73.50 83 PHE A C 1
ATOM 652 O O . PHE A 1 83 ? 3.890 -3.506 27.116 1.00 73.50 83 PHE A O 1
ATOM 659 N N . LEU A 1 84 ? 1.953 -3.750 26.006 1.00 67.69 84 LEU A N 1
ATOM 660 C CA . LEU A 1 84 ? 2.424 -4.814 25.110 1.00 67.69 84 LEU A CA 1
ATOM 661 C C . LEU A 1 84 ? 3.505 -4.335 24.130 1.00 67.69 84 LEU A C 1
ATOM 663 O O . LEU A 1 84 ? 4.424 -5.092 23.839 1.00 67.69 84 LEU A O 1
ATOM 667 N N . ALA A 1 85 ? 3.419 -3.100 23.632 1.00 65.88 85 ALA A N 1
ATOM 668 C CA . ALA A 1 85 ? 4.428 -2.512 22.751 1.00 65.88 85 ALA A CA 1
ATOM 669 C C . ALA A 1 85 ? 5.759 -2.241 23.473 1.00 65.88 85 ALA A C 1
ATOM 671 O O . ALA A 1 85 ? 6.809 -2.241 22.837 1.00 65.88 85 ALA A O 1
ATOM 672 N N . GLY A 1 86 ? 5.719 -2.029 24.792 1.00 68.12 86 GLY A N 1
ATOM 673 C CA . GLY A 1 86 ? 6.906 -1.926 25.641 1.00 68.12 86 GLY A CA 1
ATOM 674 C C . GLY A 1 86 ? 7.551 -3.269 25.998 1.00 68.12 86 GLY A C 1
ATOM 675 O O . GLY A 1 86 ? 8.638 -3.273 26.575 1.00 68.12 86 GLY A O 1
ATOM 676 N N . ILE A 1 87 ? 6.914 -4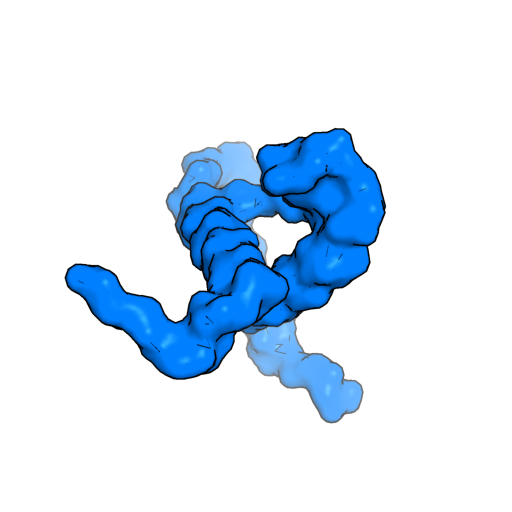.403 25.679 1.00 74.62 87 ILE A N 1
ATOM 677 C CA . ILE A 1 87 ? 7.517 -5.725 25.873 1.00 74.62 87 ILE A CA 1
ATOM 678 C C . ILE A 1 87 ? 8.483 -5.966 24.720 1.00 74.62 87 ILE A C 1
ATOM 680 O O . ILE A 1 87 ? 8.076 -6.167 23.576 1.00 74.62 87 ILE A O 1
ATOM 684 N N . ASP A 1 88 ? 9.772 -5.940 25.042 1.00 6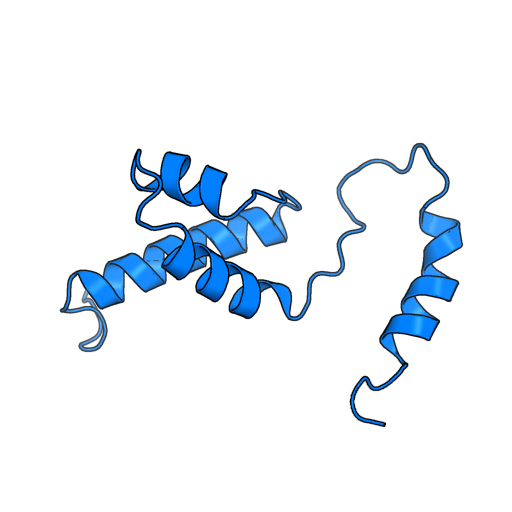1.91 88 ASP A N 1
ATOM 685 C CA . ASP A 1 88 ? 10.830 -6.279 24.105 1.00 61.91 88 ASP A CA 1
ATOM 686 C C . ASP A 1 88 ? 10.653 -7.740 23.639 1.00 61.91 88 ASP A C 1
ATOM 688 O O . ASP A 1 88 ? 10.628 -8.656 24.469 1.00 61.91 88 ASP A O 1
ATOM 692 N N . PRO A 1 89 ? 10.483 -7.991 22.330 1.00 60.97 89 PRO A N 1
ATOM 693 C CA . PRO A 1 89 ? 10.232 -9.329 21.808 1.00 60.97 89 PRO A CA 1
ATOM 694 C C . PRO A 1 89 ? 11.486 -10.224 21.779 1.00 60.97 89 PRO A C 1
ATOM 696 O O . PRO A 1 89 ? 11.412 -11.319 21.222 1.00 60.97 89 PRO A O 1
ATOM 699 N N . ALA A 1 90 ? 12.628 -9.780 22.323 1.00 59.19 90 ALA A N 1
ATOM 700 C CA . ALA A 1 90 ? 13.903 -10.497 22.285 1.00 59.19 90 ALA A CA 1
ATOM 701 C C . ALA A 1 90 ? 14.331 -11.150 23.621 1.00 59.19 90 ALA A C 1
ATOM 703 O O . ALA A 1 90 ? 15.503 -11.513 23.753 1.00 59.19 90 ALA A O 1
ATOM 704 N N . GLN A 1 91 ? 13.422 -11.327 24.593 1.00 49.03 91 GLN A N 1
ATOM 705 C CA . GLN A 1 91 ? 13.663 -12.194 25.765 1.00 49.03 91 GLN A CA 1
ATOM 706 C C . GLN A 1 91 ? 13.425 -13.680 25.485 1.00 49.03 91 GLN A C 1
ATOM 708 O O . GLN A 1 91 ? 12.418 -14.017 24.824 1.00 49.03 91 GLN A O 1
#

Sequence (91 aa):
MQLKEEFRTYDALRREHDMQIVQIATEAGLRIAPDQWSSLLYGDTHHKSQMQIILSVSAGTSHCVTKTGDPGKLTELRPSLDFLAGIDPAQ

InterPro domains:
  IPR041523 Roquin II [PF18386] (5-54)
  IPR052249 Roquin domain-containing protein [PTHR13139] (1-90)

Solvent-accessible surface area (backbone atoms only — not comparable to full-atom values): 5729 Å² total; per-residue (Å²): 141,81,81,58,82,81,46,74,44,70,70,48,38,48,51,52,52,52,45,52,53,53,48,52,35,49,76,71,66,52,89,74,54,35,54,55,47,13,37,73,78,68,73,37,68,82,49,21,66,62,39,43,52,49,50,61,67,66,55,78,72,72,83,84,83,87,87,67,86,74,87,74,61,60,74,75,47,45,68,59,50,50,56,56,69,68,52,72,88,83,121

pLDDT: mean 71.33, std 13.74, range [42.75, 88.81]

Secondary structure (DSSP, 8-state):
----GGG-SHHHHHHHHHHHHHHHHHHTT----HHHHHHHHHSSSTTHHHHHHHHHHHGGG----SSS--SS-GGGGHHHHHHHHTS-TT-

Foldseek 3Di:
DDDDPQCPDPVSVVLVVLLVVLLVCLVVLHDDQLQRSCCVVPVDRPCSVVSVVSCVVNVPDRPRDDPDPCPDCCVVCVVVVVVVVPPDPPD

Radius of gyration: 16.9 Å; Cα contacts (8 Å, |Δi|>4): 45; chains: 1; bounding box: 40×29×42 Å

Nearest PDB structures (foldseek):
  4qi0-assembly1_A  TM=9.894E-01  e=6.546E-05  Mus musculus
  5f5f-assembly1_A  TM=9.629E-01  e=5.835E-05  Mus musculus
  3x1o-assembly1_A  TM=9.539E-01  e=6.546E-05  Homo sapiens
  4qi0-assembly2_B  TM=9.893E-01  e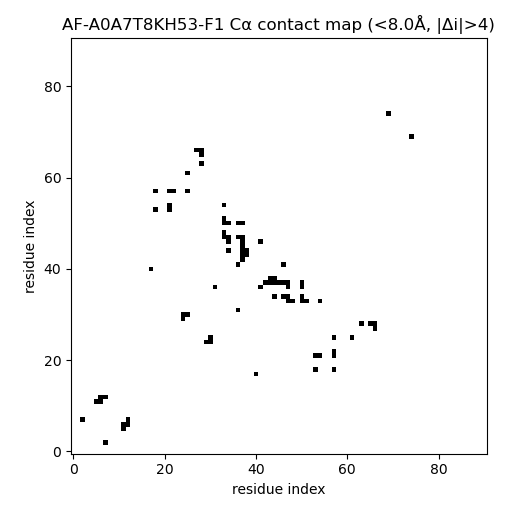=1.464E-04  Mus musculus
  4z31-assembly1_B  TM=8.215E-01  e=2.764E-05  Homo sapiens